Protein AF-A0A7Y3MG23-F1 (afdb_monomer)

Solvent-accessible surface area (backbone atoms only — not comparable to full-atom values): 8375 Å² total; per-residue (Å²): 125,82,50,49,103,43,76,48,78,38,74,50,60,81,47,75,41,82,27,84,43,45,42,47,74,31,71,6,27,36,40,29,58,24,31,38,39,38,27,29,7,3,76,42,46,73,18,7,29,34,36,56,51,49,46,39,29,34,59,34,37,37,38,42,26,26,9,21,66,45,80,36,62,53,61,83,74,39,62,82,41,17,31,39,70,48,75,48,100,52,82,42,63,41,66,36,25,40,36,37,22,42,84,87,68,51,68,79,48,36,37,40,37,73,40,36,23,18,29,43,33,37,32,34,78,85,46,52,61,75,42,59,32,39,36,26,37,65,31,50,75,59,79,82,56,66,87,36,37,41,62,69,91,30,60,45,89,40,49,77,75,49,73,48,61,24,79

Structure (mmCIF, N/CA/C/O backbone):
data_AF-A0A7Y3MG23-F1
#
_entry.id   AF-A0A7Y3MG23-F1
#
loop_
_atom_site.group_PDB
_atom_site.id
_atom_site.type_symbol
_atom_site.label_atom_id
_atom_site.label_alt_id
_atom_site.label_comp_id
_atom_site.label_asym_id
_atom_site.label_entity_id
_atom_site.label_seq_id
_atom_site.pdbx_PDB_ins_code
_atom_site.Cartn_x
_atom_site.Cartn_y
_atom_site.Cartn_z
_atom_site.occupancy
_atom_site.B_iso_or_equiv
_atom_site.auth_seq_id
_atom_site.auth_comp_id
_atom_site.auth_asym_id
_atom_site.auth_atom_id
_atom_site.pdbx_PDB_model_num
ATOM 1 N N . GLU A 1 1 ? 16.614 8.932 -14.179 1.00 58.31 1 GLU A N 1
ATOM 2 C CA . GLU A 1 1 ? 17.667 8.071 -14.763 1.00 58.31 1 GLU A CA 1
ATOM 3 C C . GLU A 1 1 ? 17.163 7.495 -16.089 1.00 58.31 1 GLU A C 1
ATOM 5 O O . GLU A 1 1 ? 15.971 7.622 -16.337 1.00 58.31 1 GLU A O 1
ATOM 10 N N . ILE A 1 2 ? 17.998 6.927 -16.969 1.00 70.88 2 ILE A N 1
ATOM 11 C CA . ILE A 1 2 ? 17.465 6.038 -18.023 1.00 70.88 2 ILE A CA 1
ATOM 12 C C . ILE A 1 2 ? 17.400 4.647 -17.386 1.00 70.88 2 ILE A C 1
ATOM 14 O O . ILE A 1 2 ? 18.452 4.197 -16.928 1.00 70.88 2 ILE A O 1
ATOM 18 N N . PRO A 1 3 ? 16.235 3.976 -17.340 1.00 78.06 3 PRO A N 1
ATOM 19 C CA . PRO A 1 3 ? 16.134 2.663 -16.714 1.00 78.06 3 PRO A CA 1
ATOM 20 C C . PRO A 1 3 ? 17.091 1.675 -17.381 1.00 78.06 3 PRO A C 1
ATOM 22 O O . PRO A 1 3 ? 17.171 1.617 -18.612 1.00 78.06 3 PRO A O 1
ATOM 25 N N . GLY A 1 4 ? 17.795 0.877 -16.579 1.00 79.81 4 GLY A N 1
ATOM 26 C CA . GLY A 1 4 ? 18.472 -0.306 -17.105 1.00 79.81 4 GLY A CA 1
ATOM 27 C C . GLY A 1 4 ? 17.455 -1.368 -17.539 1.00 79.81 4 GLY A C 1
ATOM 28 O O . GLY A 1 4 ? 16.310 -1.364 -17.088 1.00 79.81 4 GLY A O 1
ATOM 29 N N . GLU A 1 5 ? 17.861 -2.325 -18.377 1.00 89.25 5 GLU A N 1
ATOM 30 C CA . GLU A 1 5 ? 17.041 -3.508 -18.704 1.00 89.25 5 GLU A CA 1
ATOM 31 C C . GLU A 1 5 ? 17.074 -4.542 -17.557 1.00 89.25 5 GLU A C 1
ATOM 33 O O . GLU A 1 5 ? 17.445 -5.701 -17.737 1.00 89.25 5 GLU A O 1
ATOM 38 N N . TYR A 1 6 ? 16.718 -4.103 -16.349 1.00 94.44 6 TYR A N 1
ATOM 39 C CA . TYR A 1 6 ? 16.625 -4.926 -15.144 1.00 94.44 6 TYR A CA 1
ATOM 40 C C . TYR A 1 6 ? 15.164 -5.104 -14.754 1.00 94.44 6 TYR A C 1
ATOM 42 O O . TYR A 1 6 ? 14.364 -4.187 -14.922 1.00 94.44 6 TYR A O 1
ATOM 50 N N . TYR A 1 7 ? 14.821 -6.278 -14.232 1.00 96.12 7 TYR A N 1
ATOM 51 C CA . TYR A 1 7 ? 13.454 -6.594 -13.844 1.00 96.12 7 TYR A CA 1
ATOM 52 C C . TYR A 1 7 ? 13.424 -7.330 -12.512 1.00 96.12 7 TYR A C 1
ATOM 54 O O . TYR A 1 7 ? 14.149 -8.311 -12.325 1.00 96.12 7 TYR A O 1
ATOM 62 N N . LEU A 1 8 ? 12.519 -6.900 -11.639 1.00 97.88 8 LEU A N 1
ATOM 63 C CA . LEU A 1 8 ? 12.021 -7.692 -10.524 1.00 97.88 8 LEU A CA 1
ATOM 64 C C . LEU A 1 8 ? 10.630 -8.226 -10.884 1.00 97.88 8 LEU A C 1
ATOM 66 O O . LEU A 1 8 ? 9.735 -7.452 -11.211 1.00 97.88 8 LEU A O 1
ATOM 70 N N . TYR A 1 9 ? 10.448 -9.543 -10.798 1.00 98.31 9 TYR A N 1
ATOM 71 C CA . TYR A 1 9 ? 9.152 -10.190 -11.008 1.00 98.31 9 TYR A CA 1
ATOM 72 C C . TYR A 1 9 ? 8.630 -10.779 -9.701 1.00 98.31 9 TYR A C 1
ATOM 74 O O . TYR A 1 9 ? 9.293 -11.624 -9.094 1.00 98.31 9 TYR A O 1
ATOM 82 N N . ILE A 1 10 ? 7.418 -10.388 -9.314 1.00 98.62 10 ILE A N 1
ATOM 83 C CA . ILE A 1 10 ? 6.683 -10.948 -8.179 1.00 98.62 10 ILE A CA 1
ATOM 84 C C . ILE A 1 10 ? 5.450 -11.662 -8.736 1.00 98.62 10 ILE A C 1
ATOM 86 O O . ILE A 1 10 ? 4.479 -11.039 -9.153 1.00 98.62 10 ILE A O 1
ATOM 90 N N . ASN A 1 11 ? 5.503 -12.994 -8.785 1.00 98.50 11 ASN A N 1
ATOM 91 C CA . ASN A 1 11 ? 4.454 -13.809 -9.415 1.00 98.50 11 ASN A CA 1
ATOM 92 C C . ASN A 1 11 ? 3.538 -14.526 -8.411 1.00 98.50 11 ASN A C 1
ATOM 94 O O . ASN A 1 11 ? 2.689 -15.321 -8.809 1.00 98.50 11 ASN A O 1
ATOM 98 N N . GLY A 1 12 ? 3.741 -14.316 -7.109 1.00 97.81 12 GLY A N 1
ATOM 99 C CA . GLY A 1 12 ? 3.017 -15.018 -6.054 1.00 97.81 12 GLY A CA 1
ATOM 100 C C . GLY A 1 12 ? 3.781 -15.084 -4.734 1.00 97.81 12 GLY A C 1
ATOM 101 O O . GLY A 1 12 ? 4.911 -14.610 -4.623 1.00 97.81 12 GLY A O 1
ATOM 102 N N . GLY A 1 13 ? 3.166 -15.745 -3.751 1.00 98.06 13 GLY A N 1
ATOM 103 C CA . GLY A 1 13 ? 3.700 -15.897 -2.397 1.00 98.06 13 GLY A CA 1
ATOM 104 C C . GLY A 1 13 ? 3.267 -14.780 -1.449 1.00 98.06 13 GLY A C 1
ATOM 105 O O . GLY A 1 13 ? 2.529 -13.876 -1.833 1.00 98.06 13 GLY A O 1
ATOM 106 N N . THR A 1 14 ? 3.730 -14.871 -0.205 1.00 97.81 14 THR A N 1
ATOM 107 C CA . THR A 1 14 ? 3.520 -13.858 0.834 1.00 97.81 14 THR A CA 1
ATOM 108 C C . THR A 1 14 ? 4.882 -13.292 1.214 1.00 97.81 14 THR A C 1
ATOM 110 O O . THR A 1 14 ? 5.744 -14.030 1.692 1.00 97.81 14 THR A O 1
ATOM 113 N N . ILE A 1 15 ? 5.093 -12.006 0.949 1.00 98.31 15 ILE A N 1
ATOM 114 C CA . ILE A 1 15 ? 6.365 -11.308 1.134 1.00 98.31 15 ILE A CA 1
ATOM 115 C C . ILE A 1 15 ? 6.126 -10.168 2.117 1.00 98.31 15 ILE A C 1
ATOM 117 O O . ILE A 1 15 ? 5.209 -9.375 1.936 1.00 98.31 15 ILE A O 1
ATOM 121 N N . SER A 1 16 ? 6.961 -10.083 3.146 1.00 98.19 16 SER A N 1
ATOM 122 C CA . SER A 1 16 ? 6.948 -8.976 4.098 1.00 98.19 16 SER A CA 1
ATOM 123 C C . SER A 1 16 ? 8.324 -8.337 4.139 1.00 98.19 16 SER A C 1
ATOM 125 O O . SER A 1 16 ? 9.336 -9.043 4.194 1.00 98.19 16 SER A O 1
ATOM 127 N N . ILE A 1 17 ? 8.347 -7.011 4.067 1.00 98.44 17 ILE A N 1
ATOM 128 C CA . ILE A 1 17 ? 9.552 -6.195 4.006 1.00 98.44 17 ILE A CA 1
ATOM 129 C C . ILE A 1 17 ? 9.485 -5.167 5.137 1.00 98.44 17 ILE A C 1
ATOM 131 O O . ILE A 1 17 ? 8.561 -4.367 5.189 1.00 98.44 17 ILE A O 1
ATOM 135 N N . ASP A 1 18 ? 10.483 -5.189 6.016 1.00 98.12 18 ASP A N 1
ATOM 136 C CA . ASP A 1 18 ? 10.755 -4.134 6.997 1.00 98.12 18 ASP A CA 1
ATOM 137 C C . ASP A 1 18 ? 12.076 -3.475 6.592 1.00 98.12 18 ASP A C 1
ATOM 139 O O . ASP A 1 18 ? 13.143 -4.099 6.666 1.00 98.12 18 ASP A O 1
ATOM 143 N N . ALA A 1 19 ? 11.988 -2.265 6.041 1.00 96.56 19 ALA A N 1
ATOM 144 C CA . ALA A 1 19 ? 13.088 -1.630 5.332 1.00 96.56 19 ALA A CA 1
ATOM 145 C C . ALA A 1 19 ? 13.672 -0.446 6.107 1.00 96.56 19 ALA A C 1
ATOM 147 O O . ALA A 1 19 ? 12.972 0.443 6.585 1.00 96.56 19 ALA A O 1
ATOM 148 N N . TYR A 1 20 ? 15.006 -0.393 6.159 1.00 94.50 20 TYR A N 1
ATOM 149 C CA . TYR A 1 20 ? 15.723 0.815 6.574 1.00 94.50 20 TYR A CA 1
ATOM 150 C C . TYR A 1 20 ? 15.929 1.805 5.412 1.00 94.50 20 TYR A C 1
ATOM 152 O O . TYR A 1 20 ? 16.051 3.005 5.656 1.00 94.50 20 TYR A O 1
ATOM 160 N N . GLY A 1 21 ? 15.982 1.306 4.173 1.00 94.00 21 GLY A N 1
ATOM 161 C CA . GLY A 1 21 ? 16.003 2.094 2.933 1.00 94.00 21 GLY A CA 1
ATOM 162 C C . GLY A 1 21 ? 14.709 1.888 2.148 1.00 94.00 21 GL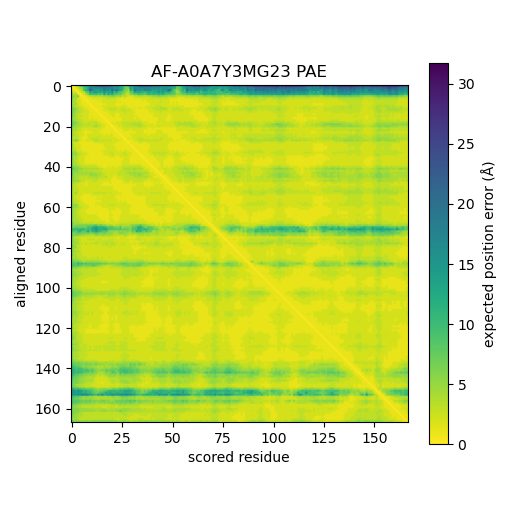Y A C 1
ATOM 163 O O . GLY A 1 21 ? 13.647 1.745 2.759 1.00 94.00 21 GLY A O 1
ATOM 164 N N . ASP A 1 22 ? 14.804 1.83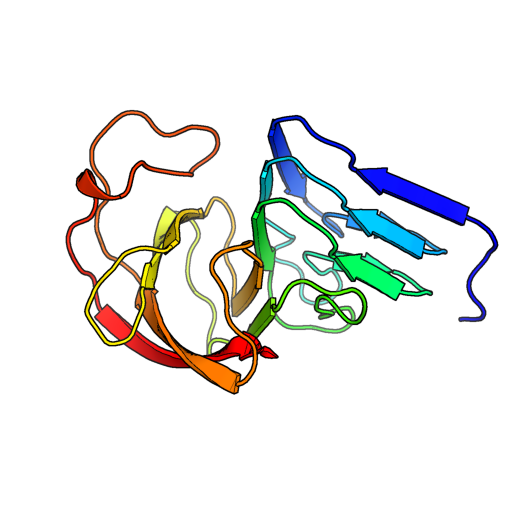1 0.822 1.00 96.19 22 ASP A N 1
ATOM 165 C CA . ASP A 1 22 ? 13.651 1.538 -0.026 1.00 96.19 22 ASP A CA 1
ATOM 166 C C . ASP A 1 22 ? 13.147 0.102 0.180 1.00 96.19 22 ASP A C 1
ATOM 168 O O . ASP A 1 22 ? 13.923 -0.831 0.421 1.00 96.19 22 ASP A O 1
ATOM 172 N N . GLY A 1 23 ? 11.827 -0.077 0.121 1.00 97.12 23 GLY A N 1
ATOM 173 C CA . GLY A 1 23 ? 11.193 -1.385 0.281 1.00 97.12 23 GLY A CA 1
ATOM 174 C C . GLY A 1 23 ? 11.453 -2.293 -0.918 1.00 97.12 23 GLY A C 1
ATOM 175 O O . GLY A 1 23 ? 12.195 -3.273 -0.837 1.00 97.12 23 GLY A O 1
ATOM 176 N N . ILE A 1 24 ? 10.826 -1.961 -2.045 1.00 97.38 24 ILE A N 1
ATOM 177 C CA . ILE A 1 24 ? 11.165 -2.527 -3.350 1.00 97.38 24 ILE A CA 1
ATOM 178 C C . ILE A 1 24 ? 12.024 -1.506 -4.089 1.00 97.38 24 ILE A C 1
ATOM 180 O O . ILE A 1 24 ? 11.516 -0.454 -4.451 1.00 97.38 24 ILE A O 1
ATOM 184 N N . ASP A 1 25 ? 13.285 -1.855 -4.339 1.00 95.06 25 ASP A N 1
ATOM 185 C CA . ASP A 1 25 ? 14.260 -1.036 -5.071 1.00 95.06 25 ASP A CA 1
ATOM 186 C C . ASP A 1 25 ? 14.653 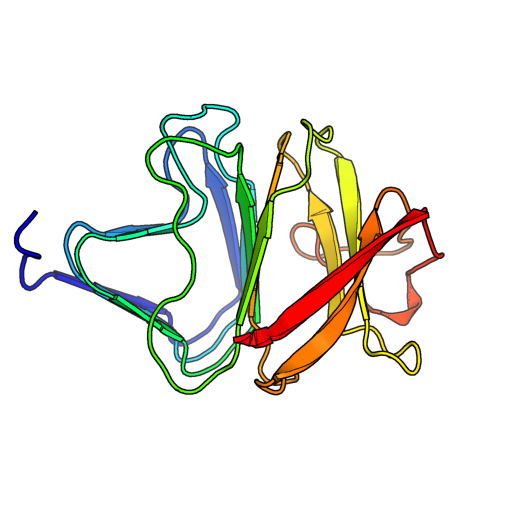-1.739 -6.378 1.00 95.06 25 ASP A C 1
ATOM 188 O O . ASP A 1 25 ? 15.209 -2.847 -6.375 1.00 95.06 25 ASP A O 1
ATOM 192 N N . SER A 1 26 ? 14.349 -1.106 -7.510 1.00 94.31 26 SER A N 1
ATOM 193 C CA . SER A 1 26 ? 14.784 -1.559 -8.826 1.00 94.31 26 SER A CA 1
ATOM 194 C C . SER A 1 26 ? 15.299 -0.405 -9.675 1.00 94.31 26 SER A C 1
ATOM 196 O O . SER A 1 26 ? 14.546 0.391 -10.224 1.00 94.31 26 SER A O 1
ATOM 198 N N . ASN A 1 27 ? 16.589 -0.431 -10.006 1.00 93.38 27 ASN A N 1
ATOM 199 C CA . ASN A 1 27 ? 17.154 0.448 -11.040 1.00 93.38 27 ASN A CA 1
ATOM 200 C C . ASN A 1 27 ? 16.620 0.176 -12.475 1.00 93.38 27 ASN A C 1
ATOM 202 O O . ASN A 1 27 ? 17.138 0.730 -13.451 1.00 93.38 27 ASN A O 1
ATOM 206 N N . GLY A 1 28 ? 15.613 -0.691 -12.625 1.00 95.69 28 GLY A N 1
ATOM 207 C CA . GLY A 1 28 ? 14.867 -0.946 -13.853 1.00 95.69 28 GLY A CA 1
ATOM 208 C C . GLY A 1 28 ? 13.363 -0.987 -13.578 1.00 95.69 28 GLY A C 1
ATOM 209 O O . GLY A 1 28 ? 12.789 -0.011 -13.111 1.00 95.69 28 GLY A O 1
ATOM 210 N N . TYR A 1 29 ? 12.723 -2.106 -13.899 1.00 97.25 29 TYR A N 1
ATOM 211 C CA . TYR A 1 29 ? 11.272 -2.283 -13.851 1.00 97.25 29 TYR A CA 1
ATOM 212 C C . TYR A 1 29 ? 10.868 -3.272 -12.755 1.00 97.25 29 TYR A C 1
ATOM 214 O O . TYR A 1 29 ? 11.655 -4.137 -12.347 1.00 97.25 29 TYR A O 1
ATOM 222 N N . VAL A 1 30 ? 9.620 -3.173 -12.313 1.00 98.38 30 VAL A N 1
ATOM 223 C CA . VAL A 1 30 ? 8.974 -4.131 -11.415 1.00 98.38 30 VAL A CA 1
ATOM 224 C C . VAL A 1 30 ? 7.681 -4.600 -12.068 1.00 98.38 30 VAL A C 1
ATOM 226 O O . VAL A 1 30 ? 6.934 -3.794 -12.613 1.00 98.38 30 VAL A O 1
ATOM 229 N N . VAL A 1 31 ? 7.418 -5.903 -12.029 1.00 98.56 31 VAL A N 1
ATOM 230 C CA . VAL A 1 31 ? 6.166 -6.488 -12.519 1.00 98.56 31 VAL A CA 1
ATOM 231 C C . VAL A 1 31 ? 5.612 -7.409 -11.444 1.00 98.56 31 VAL A C 1
ATOM 233 O O . VAL A 1 31 ? 6.271 -8.376 -11.047 1.00 98.56 31 VAL A O 1
ATOM 236 N N . MET A 1 32 ? 4.392 -7.133 -10.992 1.00 98.75 32 MET A N 1
ATOM 237 C CA . MET A 1 32 ? 3.691 -7.951 -10.009 1.00 98.75 32 MET A CA 1
ATOM 238 C C . MET A 1 32 ? 2.416 -8.540 -10.616 1.00 98.75 32 MET A C 1
ATOM 240 O O . MET A 1 32 ? 1.510 -7.817 -11.025 1.00 98.75 32 MET A O 1
ATOM 244 N N . THR A 1 33 ? 2.354 -9.871 -10.698 1.00 98.69 33 THR A N 1
ATOM 245 C CA . THR A 1 33 ? 1.220 -10.611 -11.285 1.00 98.69 33 THR A CA 1
ATOM 246 C C . THR A 1 33 ? 0.394 -11.379 -10.256 1.00 98.69 33 THR A C 1
ATOM 248 O O . THR A 1 33 ? -0.682 -11.877 -10.584 1.00 98.69 33 THR A O 1
ATOM 251 N N . GLY A 1 34 ? 0.868 -11.479 -9.014 1.00 98.50 34 GLY A N 1
ATOM 252 C CA . GLY A 1 34 ? 0.136 -12.119 -7.931 1.00 98.50 34 GLY A CA 1
ATOM 253 C C . GLY A 1 34 ? 0.891 -12.100 -6.607 1.00 98.50 34 GLY A C 1
ATOM 254 O O . GLY A 1 34 ? 2.038 -11.663 -6.527 1.00 98.50 34 GLY A O 1
ATOM 255 N N . GLY A 1 35 ? 0.252 -12.655 -5.577 1.00 98.31 35 GLY A N 1
ATOM 256 C CA . GLY A 1 35 ? 0.792 -12.732 -4.219 1.00 98.31 35 GLY A CA 1
ATOM 257 C C . GLY A 1 35 ? 0.327 -11.591 -3.324 1.00 98.31 35 GLY A C 1
ATOM 258 O O . GLY A 1 35 ? -0.516 -10.786 -3.712 1.00 98.31 35 GLY A O 1
ATOM 259 N N . THR A 1 36 ? 0.888 -11.556 -2.122 1.00 98.50 36 THR A N 1
ATOM 260 C CA . THR A 1 36 ? 0.620 -10.547 -1.098 1.00 98.50 36 THR A CA 1
ATOM 261 C C . THR A 1 36 ? 1.945 -9.959 -0.639 1.00 98.50 36 THR A C 1
ATOM 263 O O . THR A 1 36 ? 2.827 -10.706 -0.209 1.00 98.50 36 THR A O 1
ATOM 266 N N . VAL A 1 37 ? 2.089 -8.640 -0.732 1.00 98.69 37 VAL A N 1
ATOM 267 C CA . VAL A 1 37 ? 3.298 -7.911 -0.338 1.00 98.69 37 VAL A CA 1
ATOM 268 C C . VAL A 1 37 ? 2.943 -6.877 0.727 1.00 98.69 37 VAL A C 1
ATOM 270 O O . VAL A 1 37 ? 2.094 -6.018 0.496 1.00 98.69 37 VAL A O 1
ATOM 273 N N . THR A 1 38 ? 3.599 -6.943 1.884 1.00 98.69 38 THR A N 1
ATOM 274 C CA . THR A 1 38 ? 3.544 -5.890 2.909 1.00 98.69 38 THR A CA 1
ATOM 275 C C . THR A 1 38 ? 4.897 -5.205 3.025 1.00 98.69 38 THR A C 1
ATOM 277 O O . THR A 1 38 ? 5.933 -5.874 3.044 1.00 98.69 38 THR A O 1
ATOM 280 N N . ILE A 1 39 ? 4.898 -3.874 3.074 1.00 98.62 39 ILE A N 1
ATOM 281 C CA . ILE A 1 39 ? 6.119 -3.072 3.172 1.00 98.62 39 IL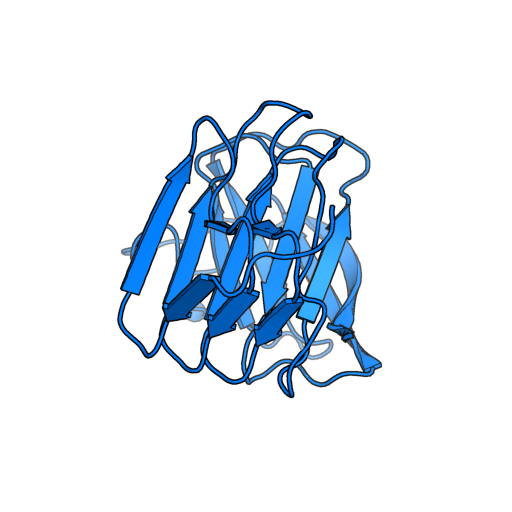E A CA 1
ATOM 282 C C . ILE A 1 39 ? 5.958 -2.048 4.292 1.00 98.62 39 ILE A C 1
ATOM 284 O O . ILE A 1 39 ? 5.209 -1.082 4.162 1.00 98.62 39 ILE A O 1
ATOM 288 N N . ASP A 1 40 ? 6.705 -2.243 5.370 1.00 98.50 40 ASP A N 1
ATOM 289 C CA . ASP A 1 40 ? 6.992 -1.215 6.360 1.00 98.50 40 ASP A CA 1
ATOM 290 C C . ASP A 1 40 ? 8.262 -0.480 5.906 1.00 98.50 40 ASP A C 1
ATOM 292 O O . ASP A 1 40 ? 9.386 -0.896 6.192 1.00 98.50 40 ASP A O 1
ATOM 296 N N . GLY A 1 41 ? 8.088 0.578 5.119 1.00 96.38 41 GLY A N 1
ATOM 297 C CA . GLY A 1 41 ? 9.183 1.342 4.527 1.00 96.38 41 GLY A CA 1
ATOM 298 C C . GLY A 1 41 ? 9.941 2.201 5.537 1.00 96.38 41 GLY A C 1
ATOM 299 O O . GLY A 1 41 ? 9.592 2.295 6.719 1.00 96.38 41 GLY A O 1
ATOM 300 N N . SER A 1 42 ? 11.005 2.845 5.053 1.00 94.56 42 SER A N 1
ATOM 301 C CA . SER A 1 42 ? 11.885 3.634 5.908 1.00 94.56 42 SER A CA 1
ATOM 302 C C . SER A 1 42 ? 11.174 4.802 6.591 1.00 94.56 42 SER A C 1
ATOM 304 O O . SER A 1 42 ? 10.301 5.474 6.039 1.00 94.56 42 SER A O 1
ATOM 306 N N . THR A 1 43 ? 11.666 5.125 7.787 1.00 95.81 43 THR A N 1
ATOM 307 C CA . THR A 1 43 ? 11.311 6.359 8.499 1.00 95.81 43 THR A CA 1
ATOM 308 C C . THR A 1 43 ? 12.146 7.574 8.053 1.00 95.81 43 THR A C 1
ATOM 310 O O . THR A 1 43 ? 12.004 8.668 8.611 1.00 95.81 43 THR A O 1
ATOM 313 N N . SER A 1 44 ? 13.028 7.393 7.067 1.00 94.94 44 SER A N 1
ATOM 314 C CA . SER A 1 44 ? 13.786 8.427 6.357 1.00 94.94 44 SER A CA 1
ATOM 315 C C . SER A 1 44 ? 12.945 9.033 5.233 1.00 94.94 44 SER A C 1
ATOM 317 O O . SER A 1 44 ? 12.278 8.317 4.506 1.00 94.94 44 SER A O 1
ATOM 319 N N . SER A 1 45 ? 13.030 10.349 5.021 1.00 93.81 45 SER A N 1
ATOM 320 C CA . SER A 1 45 ? 12.386 11.019 3.876 1.00 93.81 45 SER A CA 1
ATOM 321 C C . SER A 1 45 ? 13.217 10.936 2.583 1.00 93.81 45 SER A C 1
ATOM 323 O O . SER A 1 45 ? 13.051 11.760 1.678 1.00 93.81 45 SER A O 1
ATOM 325 N N . ARG A 1 46 ? 14.224 10.060 2.542 1.00 94.00 46 ARG A N 1
ATOM 326 C CA . ARG A 1 46 ? 15.109 9.853 1.384 1.00 94.00 46 ARG A CA 1
ATOM 327 C C . ARG A 1 46 ? 14.821 8.539 0.666 1.00 94.00 46 ARG A C 1
ATOM 329 O O . ARG A 1 46 ? 15.459 8.312 -0.351 1.00 94.00 46 ARG A O 1
ATOM 336 N N . ASP A 1 47 ? 13.917 7.745 1.225 1.00 95.31 47 ASP A N 1
ATOM 337 C CA . ASP A 1 47 ? 13.626 6.373 0.846 1.00 95.31 47 ASP A CA 1
ATOM 338 C C . ASP A 1 47 ? 12.088 6.195 0.834 1.00 95.31 47 ASP A C 1
ATOM 340 O O . ASP A 1 47 ? 11.373 6.908 1.550 1.00 95.31 47 ASP A O 1
ATOM 344 N N . GLY A 1 48 ? 11.575 5.273 0.024 1.00 95.31 48 GLY A N 1
ATOM 345 C CA . GLY A 1 48 ? 10.154 5.034 -0.214 1.00 95.31 48 GLY A CA 1
ATOM 346 C C . GLY A 1 48 ? 9.765 3.563 -0.069 1.00 95.31 48 GLY A C 1
ATOM 347 O O . GLY A 1 48 ? 10.604 2.667 0.009 1.00 95.31 48 GLY A O 1
ATOM 348 N N . ALA A 1 49 ? 8.462 3.272 -0.028 1.00 97.44 49 ALA A N 1
ATOM 349 C CA . ALA A 1 49 ? 8.009 1.880 -0.079 1.00 97.44 49 ALA A CA 1
ATOM 350 C C . ALA A 1 49 ? 8.371 1.228 -1.427 1.00 97.44 49 ALA A C 1
ATOM 352 O O . ALA A 1 49 ? 8.741 0.053 -1.469 1.00 97.44 49 ALA A O 1
ATOM 353 N N . LEU A 1 50 ? 8.290 2.011 -2.506 1.00 97.31 50 LEU A N 1
ATOM 354 C CA . LEU A 1 50 ? 8.630 1.637 -3.872 1.00 97.31 50 LEU A CA 1
ATOM 355 C C . LEU A 1 50 ? 9.623 2.666 -4.430 1.00 97.31 50 LEU A C 1
ATOM 357 O O . LEU A 1 50 ? 9.325 3.857 -4.407 1.00 97.31 50 LEU A O 1
ATOM 361 N N . ASP A 1 51 ? 10.753 2.196 -4.951 1.00 94.88 51 ASP A N 1
ATOM 362 C CA . ASP A 1 51 ? 11.700 2.971 -5.754 1.00 94.88 51 ASP A CA 1
ATOM 363 C C . ASP A 1 51 ? 12.020 2.175 -7.023 1.00 94.88 51 ASP A C 1
ATOM 365 O O . ASP A 1 51 ? 12.532 1.048 -6.984 1.00 94.88 51 ASP A O 1
ATOM 369 N N . HIS A 1 52 ? 11.656 2.730 -8.175 1.00 94.19 52 HIS A N 1
ATOM 370 C CA . HIS A 1 52 ? 12.015 2.141 -9.450 1.00 94.19 52 HIS A CA 1
ATOM 371 C C . HIS A 1 52 ? 12.315 3.192 -10.515 1.00 94.19 52 HIS A C 1
ATOM 373 O O . HIS A 1 52 ? 11.562 4.134 -10.740 1.00 94.19 52 HIS A O 1
ATOM 379 N N . ASN A 1 53 ? 13.366 2.974 -11.302 1.00 93.94 53 ASN A N 1
ATOM 380 C CA . ASN A 1 53 ? 13.686 3.899 -12.395 1.00 93.94 53 ASN A CA 1
ATOM 381 C C . ASN A 1 53 ? 12.702 3.806 -13.574 1.00 93.94 53 ASN A C 1
ATOM 383 O O . ASN A 1 53 ? 12.527 4.778 -14.312 1.00 93.94 53 ASN A O 1
ATOM 387 N N . GLY A 1 54 ? 12.143 2.615 -13.808 1.00 95.06 54 GLY A N 1
ATOM 388 C CA . GLY A 1 54 ? 11.185 2.305 -14.865 1.00 95.06 54 GLY A CA 1
ATOM 389 C C . GLY A 1 54 ? 9.738 2.388 -14.378 1.00 95.06 54 GLY A C 1
ATOM 390 O O . GLY A 1 54 ? 9.306 3.397 -13.830 1.00 95.06 54 GLY A O 1
ATOM 391 N N . THR A 1 55 ? 8.968 1.330 -14.624 1.00 96.56 55 THR A N 1
ATOM 392 C CA . THR A 1 55 ? 7.583 1.214 -14.146 1.00 96.56 55 THR A CA 1
ATOM 393 C C . THR A 1 55 ? 7.455 0.132 -13.089 1.00 96.56 55 THR A C 1
ATOM 395 O O . THR A 1 55 ? 8.111 -0.908 -13.195 1.00 96.56 55 THR A O 1
ATOM 398 N N . PHE A 1 56 ? 6.527 0.331 -12.158 1.00 98.12 56 PHE A N 1
ATOM 399 C CA . PHE A 1 56 ? 5.905 -0.746 -11.402 1.00 98.12 56 PHE A CA 1
ATOM 400 C C . PHE A 1 56 ? 4.593 -1.117 -12.084 1.00 98.12 56 PHE A C 1
ATOM 402 O O . PHE A 1 56 ? 3.601 -0.395 -11.992 1.00 98.12 56 PHE A O 1
ATOM 409 N N . GLU A 1 57 ? 4.601 -2.245 -12.788 1.00 98.44 57 GLU A N 1
ATOM 410 C CA . GLU A 1 57 ? 3.434 -2.794 -13.465 1.00 98.44 57 GLU A CA 1
ATOM 411 C C . GLU A 1 57 ? 2.663 -3.726 -12.523 1.00 98.44 57 GLU A C 1
ATOM 413 O O . GLU A 1 57 ? 3.089 -4.853 -12.250 1.00 98.44 57 GLU A O 1
ATOM 418 N N . MET A 1 58 ? 1.518 -3.253 -12.028 1.00 98.62 58 MET A N 1
ATOM 419 C CA . MET A 1 58 ? 0.620 -4.031 -11.178 1.00 98.62 58 MET A CA 1
ATOM 420 C C . MET A 1 58 ? -0.470 -4.705 -12.017 1.00 98.62 58 MET A C 1
ATOM 422 O O . MET A 1 58 ? -1.362 -4.061 -12.575 1.00 98.62 58 MET A O 1
ATOM 426 N N . ILE A 1 59 ? -0.395 -6.029 -12.120 1.00 98.50 59 ILE A N 1
ATOM 427 C CA . ILE A 1 59 ? -1.321 -6.853 -12.909 1.00 98.50 59 ILE A CA 1
ATOM 428 C C . ILE A 1 59 ? -2.233 -7.676 -11.993 1.00 98.50 59 ILE A C 1
ATOM 430 O O . ILE A 1 59 ? -3.385 -7.919 -12.346 1.00 98.50 59 ILE A O 1
ATOM 434 N N . GLY A 1 60 ? -1.729 -8.108 -10.833 1.00 98.38 60 GLY A N 1
ATOM 435 C CA . GLY A 1 60 ? -2.472 -8.955 -9.906 1.00 98.38 60 GLY A CA 1
ATOM 436 C C . GLY A 1 60 ? -1.832 -9.047 -8.524 1.00 98.38 60 GLY A C 1
ATOM 437 O O . GLY A 1 60 ? -0.623 -8.874 -8.376 1.00 98.38 60 GLY A O 1
ATOM 438 N N . GLY A 1 61 ? -2.638 -9.397 -7.521 1.00 98.50 61 GLY A N 1
ATOM 439 C CA . GLY A 1 61 ? -2.205 -9.582 -6.132 1.00 98.50 61 GLY A CA 1
ATOM 440 C C . GLY A 1 61 ? -2.513 -8.380 -5.245 1.00 98.50 61 GLY A C 1
ATOM 441 O O . GLY A 1 61 ? -3.120 -7.412 -5.687 1.00 98.50 61 GLY A O 1
ATOM 442 N N . ILE A 1 62 ? -2.101 -8.452 -3.984 1.00 98.44 62 ILE A N 1
ATOM 443 C CA . ILE A 1 62 ? -2.299 -7.392 -2.993 1.00 98.44 62 ILE A CA 1
ATOM 444 C C . ILE A 1 62 ? -0.939 -6.819 -2.617 1.00 98.44 62 ILE A C 1
ATOM 446 O O . ILE A 1 62 ? -0.010 -7.569 -2.316 1.00 98.44 62 ILE A O 1
ATOM 450 N N . ILE A 1 63 ? -0.829 -5.497 -2.588 1.00 98.75 63 ILE A N 1
ATOM 451 C CA . ILE A 1 63 ? 0.327 -4.807 -2.021 1.00 98.75 63 ILE A CA 1
ATOM 452 C C . ILE A 1 63 ? -0.146 -3.675 -1.123 1.00 98.75 63 ILE A C 1
ATOM 454 O O . ILE A 1 63 ? -0.976 -2.869 -1.535 1.00 98.75 63 ILE A O 1
ATOM 458 N N . ILE A 1 64 ? 0.396 -3.614 0.091 1.00 98.69 64 ILE A N 1
ATOM 459 C CA . ILE A 1 64 ? 0.294 -2.451 0.970 1.00 98.69 64 ILE A CA 1
ATOM 460 C C . ILE A 1 64 ? 1.695 -2.044 1.413 1.00 98.69 64 ILE A C 1
ATOM 462 O O . ILE A 1 64 ? 2.460 -2.853 1.936 1.00 98.69 64 ILE A O 1
ATOM 466 N N . GLY A 1 65 ? 2.043 -0.790 1.158 1.00 98.31 65 GLY A N 1
ATOM 467 C CA . GLY A 1 65 ? 3.320 -0.205 1.523 1.00 98.31 65 GLY A CA 1
ATOM 468 C C . GLY A 1 65 ? 3.126 1.119 2.235 1.00 98.31 65 GLY A C 1
ATOM 469 O O . GLY A 1 65 ? 2.244 1.901 1.882 1.00 98.31 65 GLY A O 1
ATOM 470 N N . THR A 1 66 ? 3.951 1.374 3.238 1.00 98.38 66 THR A N 1
ATOM 471 C CA . THR A 1 66 ? 3.970 2.641 3.963 1.00 98.38 66 THR A CA 1
ATOM 472 C C . THR A 1 66 ? 5.387 3.185 4.029 1.00 98.38 66 THR A C 1
ATOM 474 O O . THR A 1 66 ? 6.346 2.423 4.043 1.00 98.38 66 THR A O 1
ATOM 477 N N . HIS A 1 67 ? 5.541 4.505 4.045 1.00 97.69 67 HIS A N 1
ATOM 478 C CA . HIS A 1 67 ? 6.838 5.171 4.212 1.00 97.69 67 HIS A CA 1
ATOM 479 C C . HIS A 1 67 ? 6.640 6.622 4.647 1.00 97.69 67 HIS A C 1
ATOM 481 O O . HIS A 1 67 ? 5.510 7.112 4.742 1.00 97.69 67 HIS A O 1
ATOM 487 N N . ILE A 1 68 ? 7.736 7.323 4.933 1.00 97.44 68 ILE A N 1
ATOM 488 C CA . ILE A 1 68 ? 7.718 8.767 5.181 1.00 97.44 68 ILE A CA 1
ATOM 489 C C . ILE A 1 68 ? 7.807 9.525 3.862 1.00 97.44 68 ILE A C 1
ATOM 491 O O . ILE A 1 68 ? 8.718 9.309 3.071 1.00 97.44 68 ILE A O 1
ATOM 495 N N . ASP A 1 69 ? 6.886 10.465 3.664 1.00 96.19 69 ASP A N 1
ATOM 496 C CA . ASP A 1 69 ? 6.841 11.283 2.456 1.00 96.19 69 ASP A CA 1
ATOM 497 C C . ASP A 1 69 ? 8.155 12.045 2.256 1.00 96.19 69 ASP A C 1
ATOM 499 O O . ASP A 1 69 ? 8.750 12.577 3.204 1.00 96.19 69 ASP A O 1
ATOM 503 N N . GLY A 1 70 ? 8.633 12.078 1.017 1.00 91.06 70 GLY A N 1
ATOM 504 C CA . GLY A 1 70 ? 10.024 12.406 0.769 1.00 91.06 70 GLY A CA 1
ATOM 505 C C . GLY A 1 70 ? 10.454 12.341 -0.688 1.00 91.06 70 GLY A C 1
ATOM 506 O O . GLY A 1 70 ? 9.655 12.424 -1.614 1.00 91.06 70 GLY A O 1
ATOM 507 N N . MET A 1 71 ? 11.768 12.246 -0.877 1.00 82.31 71 MET A N 1
ATOM 508 C CA . MET A 1 71 ? 12.429 12.421 -2.170 1.00 82.31 71 MET A CA 1
ATOM 509 C C . MET A 1 71 ? 12.132 11.301 -3.180 1.00 82.31 71 MET A C 1
ATOM 511 O O . MET A 1 71 ? 12.058 11.601 -4.368 1.00 82.31 71 MET A O 1
ATOM 515 N N . THR A 1 72 ? 11.965 10.060 -2.722 1.00 78.88 72 THR A N 1
ATOM 516 C CA . THR A 1 72 ? 11.715 8.861 -3.550 1.00 78.88 72 THR A CA 1
ATOM 517 C C . THR A 1 72 ? 10.290 8.330 -3.362 1.00 78.88 72 THR A C 1
ATOM 519 O O . THR A 1 72 ? 10.008 7.149 -3.515 1.00 78.88 72 THR A O 1
ATOM 522 N N . SER A 1 73 ? 9.365 9.216 -2.982 1.00 83.31 73 SER A N 1
ATOM 523 C CA . SER A 1 73 ? 7.966 8.872 -2.734 1.00 83.31 73 SER A CA 1
ATOM 524 C C . SER A 1 73 ? 7.259 8.568 -4.062 1.00 83.31 73 SER A C 1
ATOM 526 O O . SER A 1 73 ? 6.742 9.473 -4.717 1.00 83.31 73 SER A O 1
ATOM 528 N N . GLU A 1 74 ? 7.268 7.299 -4.471 1.00 89.19 74 GLU A N 1
ATOM 529 C CA . GLU A 1 74 ? 6.617 6.822 -5.692 1.00 89.19 74 GLU A CA 1
ATOM 530 C C . GLU A 1 74 ? 5.494 5.819 -5.397 1.00 89.19 74 GLU A C 1
ATOM 532 O O . GLU A 1 74 ? 5.457 5.142 -4.366 1.00 89.19 74 GLU A O 1
ATOM 537 N N . GLY A 1 75 ? 4.527 5.769 -6.312 1.00 93.19 75 GLY A N 1
ATOM 538 C CA . GLY A 1 75 ? 3.413 4.828 -6.289 1.00 93.19 75 GLY A CA 1
ATOM 539 C C . GLY A 1 75 ? 3.446 3.893 -7.490 1.00 93.19 75 GLY A C 1
ATOM 540 O O . GLY A 1 75 ? 4.296 3.996 -8.370 1.00 93.19 75 GLY A O 1
ATOM 541 N N . ILE A 1 76 ? 2.458 3.006 -7.555 1.00 97.75 76 ILE A N 1
ATOM 542 C CA . ILE A 1 76 ? 2.243 2.144 -8.718 1.00 97.75 76 ILE A CA 1
ATOM 543 C C . ILE A 1 76 ? 1.839 3.018 -9.909 1.00 97.75 76 ILE A C 1
ATOM 545 O O . ILE A 1 76 ? 0.922 3.833 -9.809 1.00 97.75 76 ILE A O 1
ATOM 549 N N . ASN A 1 77 ? 2.536 2.865 -11.036 1.00 96.38 77 ASN A N 1
ATOM 550 C CA . ASN A 1 77 ? 2.417 3.780 -12.175 1.00 96.38 77 ASN A CA 1
ATOM 551 C C . ASN A 1 77 ? 2.126 3.092 -13.520 1.00 96.38 77 ASN A C 1
ATOM 553 O O . ASN A 1 77 ? 2.046 3.769 -14.547 1.00 96.38 77 ASN A O 1
ATOM 557 N N . ALA A 1 78 ? 1.963 1.769 -13.533 1.00 97.44 78 ALA A N 1
ATOM 558 C CA . ALA A 1 78 ? 1.587 1.003 -14.713 1.00 97.44 78 ALA A CA 1
ATOM 559 C C . ALA A 1 78 ? 0.798 -0.261 -14.338 1.00 97.44 78 ALA A C 1
ATOM 561 O O . ALA A 1 78 ? 0.773 -0.689 -13.185 1.00 97.44 78 ALA A O 1
ATOM 562 N N . GLY A 1 79 ? 0.212 -0.901 -15.347 1.00 97.81 79 GLY A N 1
ATOM 563 C CA . GLY A 1 79 ? -0.529 -2.152 -15.199 1.00 97.81 79 GLY A CA 1
ATOM 564 C C . GLY A 1 79 ? -2.041 -1.968 -15.288 1.00 97.81 79 GLY A C 1
ATOM 565 O O . GLY A 1 79 ? -2.540 -0.889 -15.602 1.00 97.81 79 GLY A O 1
ATOM 566 N N . SER A 1 80 ? -2.767 -3.067 -15.098 1.00 97.94 80 SER A N 1
ATOM 567 C CA . SER A 1 80 ? -4.225 -3.127 -15.252 1.00 97.94 80 SER A CA 1
ATOM 568 C C . SER A 1 80 ? -4.993 -3.052 -13.936 1.00 97.94 80 SER A C 1
ATOM 570 O O . SER A 1 80 ? -6.205 -2.851 -13.971 1.00 97.94 80 SER A O 1
ATOM 572 N N . GLN A 1 81 ? -4.330 -3.275 -12.800 1.00 98.69 81 GLN A N 1
ATOM 573 C CA . GLN A 1 81 ? -4.962 -3.245 -11.485 1.00 98.69 81 GLN A CA 1
ATOM 574 C C . GLN A 1 81 ? -4.869 -1.838 -10.891 1.00 98.69 81 GLN A C 1
ATOM 576 O O . GLN A 1 81 ? -3.795 -1.237 -10.892 1.00 98.69 81 GLN A O 1
ATOM 581 N N . ALA A 1 82 ? -5.991 -1.329 -10.380 1.00 98.62 82 ALA A N 1
ATOM 582 C CA . ALA A 1 82 ? -6.062 0.016 -9.824 1.00 98.62 82 ALA A CA 1
ATOM 583 C C . ALA A 1 82 ? -5.221 0.150 -8.547 1.00 98.62 82 ALA A C 1
ATOM 585 O O . ALA A 1 82 ? -4.959 -0.832 -7.844 1.00 98.62 82 ALA A O 1
ATOM 586 N N . SER A 1 83 ? -4.803 1.371 -8.228 1.00 98.69 83 SER A N 1
ATOM 587 C CA . SER A 1 83 ? -3.973 1.629 -7.050 1.00 98.69 83 SER A CA 1
ATOM 588 C C . SER A 1 83 ? -4.320 2.934 -6.345 1.00 98.69 83 SER A C 1
ATOM 590 O O . SER A 1 83 ? -4.933 3.841 -6.898 1.00 98.69 83 SER A O 1
ATOM 592 N N . ILE A 1 84 ? -3.921 3.017 -5.085 1.00 98.62 84 ILE A N 1
ATOM 593 C CA . ILE A 1 84 ? -4.034 4.179 -4.223 1.00 98.62 84 ILE A CA 1
ATOM 594 C C . ILE A 1 84 ? -2.620 4.602 -3.843 1.00 98.62 84 ILE A C 1
ATOM 596 O O . ILE A 1 84 ? -1.816 3.793 -3.387 1.00 98.62 84 ILE A O 1
ATOM 600 N N . PHE A 1 85 ? -2.351 5.894 -3.981 1.00 97.88 85 PHE A N 1
ATOM 601 C CA . PHE A 1 85 ? -1.217 6.569 -3.368 1.00 97.88 85 PHE A CA 1
ATOM 602 C C . PHE A 1 85 ? -1.773 7.761 -2.598 1.00 97.88 85 PHE A C 1
ATOM 604 O O . PHE A 1 85 ? -2.452 8.613 -3.177 1.00 97.88 85 PHE A O 1
ATOM 611 N N . THR A 1 86 ? -1.521 7.827 -1.295 1.00 96.88 86 THR A N 1
ATOM 612 C CA . THR A 1 86 ? -2.040 8.911 -0.459 1.00 96.88 86 THR A CA 1
ATOM 613 C C . THR A 1 86 ? -1.018 9.377 0.560 1.00 96.88 86 THR A C 1
ATOM 615 O O . THR A 1 86 ? -0.401 8.569 1.252 1.00 96.88 86 THR A O 1
ATOM 618 N N . THR A 1 87 ? -0.880 10.695 0.679 1.00 96.00 87 THR A N 1
ATOM 619 C CA . THR A 1 87 ? -0.049 11.342 1.693 1.00 96.00 87 THR A CA 1
ATOM 620 C C . THR A 1 87 ? -0.920 11.795 2.857 1.00 96.00 87 THR A C 1
ATOM 622 O O . THR A 1 87 ? -1.892 12.536 2.702 1.00 96.00 87 THR A O 1
ATOM 625 N N . ILE A 1 88 ? -0.532 11.384 4.051 1.00 93.12 88 ILE A N 1
ATOM 626 C CA . ILE A 1 88 ? -1.092 11.810 5.322 1.00 93.12 88 ILE A CA 1
ATOM 627 C C . ILE A 1 88 ? -0.384 13.112 5.689 1.00 93.12 88 ILE A C 1
ATOM 629 O O . ILE A 1 88 ? 0.843 13.179 5.694 1.00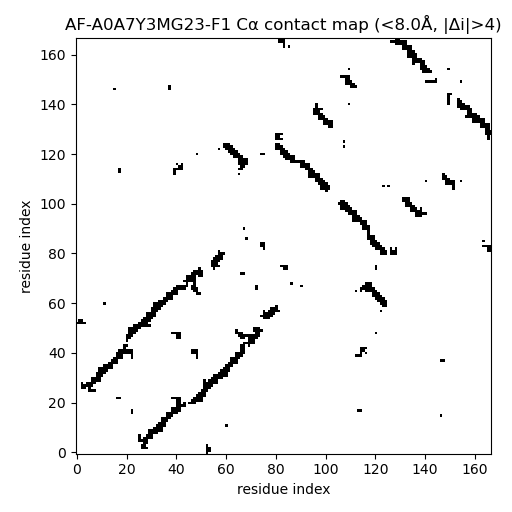 93.12 88 ILE A O 1
ATOM 633 N N . GLY A 1 89 ? -1.138 14.171 5.991 1.00 87.94 89 GLY A N 1
ATOM 634 C CA . GLY A 1 89 ? -0.609 15.519 6.267 1.00 87.94 89 GLY A CA 1
ATOM 635 C C . GLY A 1 89 ? 0.277 15.653 7.520 1.00 87.94 89 GLY A C 1
ATOM 636 O O . GLY A 1 89 ? 0.476 16.762 8.014 1.00 87.94 89 GLY A O 1
ATOM 637 N N . GLY A 1 90 ? 0.780 14.542 8.056 1.00 93.19 90 GLY A N 1
ATOM 638 C CA . GLY A 1 90 ? 1.682 14.438 9.190 1.00 93.19 90 GLY A CA 1
ATOM 639 C C . GLY A 1 90 ? 2.206 13.008 9.347 1.00 93.19 90 GLY A C 1
ATOM 640 O O . GLY A 1 90 ? 1.714 12.077 8.713 1.00 93.19 90 GLY A O 1
ATOM 641 N N . ARG A 1 91 ? 3.212 12.845 10.212 1.00 96.62 91 ARG A N 1
ATOM 642 C CA . ARG A 1 91 ? 3.731 11.527 10.595 1.00 96.62 91 ARG A CA 1
ATOM 643 C C . ARG A 1 91 ? 2.733 10.819 11.514 1.00 96.62 91 ARG A C 1
ATOM 645 O O . ARG A 1 91 ? 2.314 11.388 12.521 1.00 96.62 91 ARG A O 1
ATOM 652 N N . VAL A 1 92 ? 2.435 9.573 11.180 1.00 98.25 92 VAL A N 1
ATOM 653 C CA . VAL A 1 92 ? 1.697 8.593 11.975 1.00 98.25 92 VAL A CA 1
ATOM 654 C C . VAL A 1 92 ? 2.704 7.610 12.56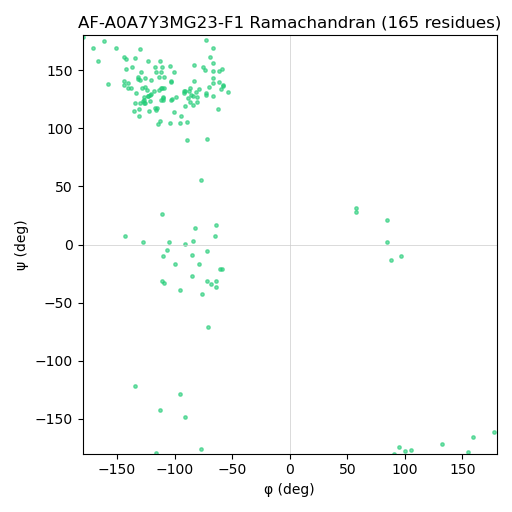8 1.00 98.25 92 VAL A C 1
ATOM 656 O O . VAL A 1 92 ? 3.705 7.283 11.926 1.00 98.25 92 VAL A O 1
ATOM 659 N N . ALA A 1 93 ? 2.489 7.202 13.816 1.00 98.06 93 ALA A N 1
ATOM 660 C CA . ALA A 1 93 ? 3.393 6.291 14.506 1.00 98.06 93 ALA A CA 1
ATOM 661 C C . ALA A 1 93 ? 3.260 4.856 13.969 1.00 98.06 93 ALA A C 1
ATOM 663 O O . ALA A 1 93 ? 2.183 4.442 13.541 1.00 98.06 93 ALA A O 1
ATOM 664 N N . GLY A 1 94 ? 4.349 4.091 14.025 1.00 97.69 94 GLY A N 1
ATOM 665 C CA . GLY A 1 94 ? 4.289 2.639 13.878 1.00 97.69 94 GLY A CA 1
ATOM 666 C C . GLY A 1 94 ? 3.388 2.004 14.946 1.00 97.69 94 GLY A C 1
ATOM 667 O O . GLY A 1 94 ? 3.244 2.535 16.051 1.00 97.69 94 GLY A O 1
ATOM 668 N N . GLY A 1 95 ? 2.779 0.866 14.618 1.00 97.31 95 GLY A N 1
ATOM 669 C CA . GLY A 1 95 ? 1.754 0.202 15.430 1.00 97.31 95 GLY A CA 1
ATOM 670 C C . GLY A 1 95 ? 0.336 0.736 15.201 1.00 97.31 95 GLY A C 1
ATOM 671 O O . GLY A 1 95 ? -0.602 0.285 15.854 1.00 97.31 95 GLY A O 1
ATOM 672 N N . THR A 1 96 ? 0.150 1.695 14.291 1.00 98.00 96 THR A N 1
ATOM 673 C CA . THR A 1 96 ? -1.183 2.153 13.885 1.00 98.00 96 THR A CA 1
ATOM 674 C C . THR A 1 96 ? -1.796 1.165 12.891 1.00 98.00 96 THR A C 1
ATOM 676 O O . THR A 1 96 ? -1.164 0.765 11.912 1.00 98.00 96 THR A O 1
ATOM 679 N N . VAL A 1 97 ? -3.066 0.815 13.113 1.00 98.06 97 VAL A N 1
ATOM 680 C CA . VAL A 1 97 ? -3.872 0.043 12.160 1.00 98.06 97 VAL A CA 1
ATOM 681 C C . VAL A 1 97 ? -4.417 0.966 11.073 1.00 98.06 97 VAL A C 1
ATOM 683 O O . VAL A 1 97 ? -5.132 1.927 11.364 1.00 98.06 97 VAL A O 1
ATOM 686 N N . ILE A 1 98 ? -4.102 0.639 9.825 1.00 98.44 98 ILE A N 1
ATOM 687 C CA . ILE A 1 98 ? -4.722 1.162 8.611 1.00 98.44 98 ILE A CA 1
ATOM 688 C C . ILE A 1 98 ? -5.874 0.233 8.236 1.00 98.44 98 ILE A C 1
ATOM 690 O O . ILE A 1 98 ? -5.692 -0.982 8.161 1.00 98.44 98 ILE A O 1
ATOM 694 N N . HIS A 1 99 ? -7.037 0.805 7.946 1.00 98.31 99 HIS A N 1
ATOM 695 C CA . HIS A 1 99 ? -8.141 0.086 7.322 1.00 98.31 99 HIS A CA 1
ATOM 696 C C . HIS A 1 99 ? -8.641 0.850 6.101 1.00 98.31 99 HIS A C 1
ATOM 698 O O . HIS A 1 99 ? -8.802 2.073 6.159 1.00 98.31 99 HIS A O 1
ATOM 704 N N . ILE A 1 100 ? -8.864 0.139 4.998 1.00 98.38 100 ILE A N 1
ATOM 705 C CA . ILE A 1 100 ? -9.418 0.706 3.766 1.00 98.38 100 ILE A CA 1
ATOM 706 C C . ILE A 1 100 ? -10.672 -0.080 3.411 1.00 98.38 100 ILE A C 1
ATOM 708 O O . ILE A 1 100 ? -10.615 -1.303 3.320 1.00 98.38 100 ILE A O 1
ATOM 712 N N . GLU A 1 101 ? -11.776 0.626 3.185 1.00 98.00 101 GLU A N 1
ATOM 713 C CA . GLU A 1 101 ? -13.080 0.041 2.852 1.00 98.00 101 GLU A CA 1
ATOM 714 C C . GLU A 1 101 ? -13.750 0.766 1.679 1.00 98.00 101 GLU A C 1
ATOM 716 O O . GLU A 1 101 ? -13.430 1.919 1.353 1.00 98.00 101 GLU A O 1
ATOM 721 N N . THR A 1 102 ? -14.707 0.090 1.044 1.00 97.75 102 THR A N 1
ATOM 722 C CA . THR A 1 102 ? -15.613 0.697 0.063 1.00 97.75 102 THR A CA 1
ATOM 723 C C . THR A 1 102 ? -16.546 1.718 0.722 1.00 97.75 102 THR A C 1
ATOM 725 O O . THR A 1 102 ? -16.689 1.780 1.943 1.00 97.75 102 THR A O 1
ATOM 728 N N . ALA A 1 103 ? -17.256 2.504 -0.092 1.00 93.62 103 ALA A N 1
ATOM 729 C CA . ALA A 1 103 ? -18.277 3.431 0.401 1.00 93.62 103 ALA A CA 1
ATOM 730 C C . ALA A 1 103 ? -19.442 2.743 1.149 1.00 93.62 103 ALA A C 1
ATOM 732 O O . ALA A 1 103 ? -20.124 3.400 1.938 1.00 93.62 103 ALA A O 1
ATOM 733 N N . ASP A 1 104 ? -19.658 1.445 0.914 1.00 94.44 104 ASP A N 1
ATOM 734 C CA . ASP A 1 104 ? -20.697 0.639 1.563 1.00 94.44 104 ASP A CA 1
ATOM 735 C C . ASP A 1 104 ? -20.203 -0.053 2.854 1.00 94.44 104 ASP A C 1
ATOM 737 O O . ASP A 1 104 ? -20.985 -0.737 3.518 1.00 94.44 104 ASP A O 1
ATOM 741 N N . GLY A 1 105 ? -18.934 0.150 3.238 1.00 94.44 105 GLY A N 1
ATOM 742 C CA . GLY A 1 105 ? -18.330 -0.405 4.457 1.00 94.44 105 GLY A CA 1
ATOM 743 C C . GLY A 1 105 ? -17.791 -1.831 4.309 1.00 94.44 105 GLY A C 1
ATOM 744 O O . GLY A 1 105 ? -17.678 -2.550 5.298 1.00 94.44 105 GLY A O 1
ATOM 745 N N . GLU A 1 106 ? -17.507 -2.274 3.083 1.00 95.56 106 GLU A N 1
ATOM 746 C CA . GLU A 1 106 ? -16.814 -3.543 2.837 1.00 95.56 106 GLU A CA 1
ATOM 747 C C . GLU A 1 106 ? -15.300 -3.325 2.938 1.00 95.56 106 GLU A C 1
ATOM 749 O O . GLU A 1 106 ? -14.750 -2.516 2.188 1.00 95.56 106 GLU A O 1
ATOM 754 N N . GLY A 1 107 ? -14.641 -4.021 3.868 1.00 96.56 107 GLY A N 1
ATOM 755 C CA . GLY A 1 107 ? -13.192 -3.959 4.061 1.00 96.56 107 GLY A CA 1
ATOM 756 C C . GLY A 1 107 ? -12.422 -4.538 2.873 1.00 96.56 107 GLY A C 1
ATOM 757 O O . GLY A 1 107 ? -12.827 -5.539 2.293 1.00 96.56 107 GLY A O 1
ATOM 758 N N . LEU A 1 108 ? -11.326 -3.881 2.491 1.00 97.19 108 LEU A N 1
ATOM 759 C CA . LEU A 1 108 ? -10.384 -4.356 1.467 1.00 97.19 108 LEU A CA 1
ATOM 760 C C . LEU A 1 108 ? -9.034 -4.748 2.069 1.00 97.19 108 LEU A C 1
ATOM 762 O O . LEU A 1 108 ? -8.316 -5.578 1.511 1.00 97.19 108 LEU A O 1
ATOM 766 N N . VAL A 1 109 ? -8.630 -4.074 3.147 1.00 98.00 109 VAL A N 1
ATOM 767 C CA . VAL A 1 109 ? -7.403 -4.384 3.878 1.00 98.00 109 VAL A CA 1
ATOM 768 C C . VAL A 1 109 ? -7.481 -3.841 5.298 1.00 98.00 109 VAL A C 1
ATOM 770 O O . VAL A 1 109 ? -7.881 -2.697 5.516 1.00 98.00 109 VAL A O 1
ATOM 773 N N . THR A 1 110 ? -7.010 -4.646 6.249 1.00 98.12 110 THR A N 1
ATOM 774 C CA . THR A 1 110 ? -6.692 -4.227 7.615 1.00 98.12 110 THR A CA 1
ATOM 775 C C . THR A 1 110 ? -5.226 -4.545 7.888 1.00 98.12 110 THR A C 1
ATOM 777 O O . THR A 1 110 ? -4.831 -5.711 7.880 1.00 98.12 110 THR A O 1
ATOM 780 N N . TYR A 1 111 ? -4.405 -3.515 8.095 1.00 98.38 111 TYR A N 1
ATOM 781 C CA . TYR A 1 111 ? -2.953 -3.640 8.210 1.00 98.38 111 TYR A CA 1
ATOM 782 C C . TYR A 1 111 ? -2.397 -2.842 9.389 1.00 98.38 111 TYR A C 1
ATOM 784 O O . TYR A 1 111 ? -2.556 -1.626 9.446 1.00 98.38 111 TYR A O 1
ATOM 792 N N . GLU A 1 112 ? -1.709 -3.506 10.312 1.00 98.00 112 GLU A N 1
ATOM 793 C CA . GLU A 1 112 ? -0.949 -2.855 11.382 1.00 98.00 112 GLU A CA 1
ATOM 794 C C . GLU A 1 112 ? 0.493 -2.606 10.935 1.00 98.00 112 GLU A C 1
ATOM 796 O O . GLU A 1 112 ? 1.234 -3.545 10.630 1.00 98.00 112 GLU A O 1
ATOM 801 N N . THR A 1 113 ? 0.890 -1.333 10.899 1.00 97.94 113 THR A N 1
ATOM 802 C CA . THR A 1 113 ? 2.238 -0.934 10.480 1.00 97.94 113 THR A CA 1
ATOM 803 C C . THR A 1 113 ? 3.275 -1.224 11.562 1.00 97.94 113 THR A C 1
ATOM 805 O O . THR A 1 113 ? 2.978 -1.194 12.756 1.00 97.94 113 THR A O 1
ATOM 808 N N . ARG A 1 114 ? 4.535 -1.442 11.174 1.00 97.75 114 ARG A N 1
ATOM 809 C CA . ARG A 1 114 ? 5.671 -1.501 12.120 1.00 97.75 114 ARG A CA 1
ATOM 810 C C . ARG A 1 114 ? 6.391 -0.170 12.259 1.00 97.75 114 ARG A C 1
ATOM 812 O O . ARG A 1 114 ? 6.792 0.197 13.362 1.00 97.75 114 ARG A O 1
ATOM 819 N N . ASN A 1 115 ? 6.546 0.538 11.146 1.00 98.25 115 ASN A N 1
ATOM 820 C CA . ASN A 1 115 ? 7.334 1.761 11.062 1.00 98.25 115 ASN A CA 1
ATOM 821 C C . ASN A 1 115 ? 6.434 3.000 11.018 1.00 98.25 115 ASN A C 1
ATOM 823 O O . ASN A 1 115 ? 5.288 2.946 10.570 1.00 98.25 115 ASN A O 1
ATOM 827 N N . ASP A 1 116 ? 6.971 4.130 11.485 1.00 98.44 116 ASP A N 1
ATOM 828 C CA . ASP A 1 116 ? 6.316 5.429 11.326 1.00 98.44 116 ASP A CA 1
ATOM 829 C C . ASP A 1 116 ? 6.156 5.755 9.838 1.00 98.44 116 ASP A C 1
ATOM 831 O O . ASP A 1 116 ? 7.087 5.575 9.051 1.00 98.44 116 ASP A O 1
ATOM 835 N N . PHE A 1 117 ? 5.016 6.325 9.463 1.00 98.38 117 PHE A N 1
ATOM 836 C CA . PHE A 1 117 ? 4.684 6.581 8.067 1.00 98.38 117 PHE A CA 1
ATOM 837 C C . PHE A 1 117 ? 3.921 7.889 7.892 1.00 98.38 117 PHE A C 1
ATOM 839 O O . PHE A 1 117 ? 3.370 8.461 8.829 1.00 98.38 117 PHE A O 1
ATOM 846 N N . SER A 1 118 ? 3.903 8.394 6.669 1.00 97.94 118 SER A N 1
ATOM 847 C CA . SER A 1 118 ? 3.019 9.477 6.244 1.00 97.94 118 SER A CA 1
ATOM 848 C C . SER A 1 118 ? 2.534 9.288 4.810 1.00 97.94 118 SER A C 1
ATOM 850 O O . SER A 1 118 ? 1.911 10.187 4.262 1.00 97.94 118 SER A O 1
ATOM 852 N N . VAL A 1 119 ? 2.820 8.146 4.189 1.00 98.19 119 VAL A N 1
ATOM 853 C CA . VAL A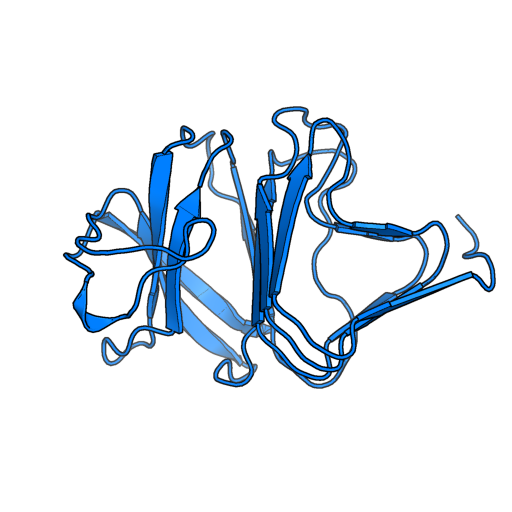 1 119 ? 2.316 7.750 2.875 1.00 98.19 119 VAL A CA 1
ATOM 854 C C . VAL A 1 119 ? 1.792 6.326 2.965 1.00 98.19 119 VAL A C 1
ATOM 856 O O . VAL A 1 119 ? 2.349 5.506 3.697 1.00 98.19 119 VAL A O 1
ATOM 859 N N . ILE A 1 120 ? 0.719 6.053 2.228 1.00 98.56 120 ILE A N 1
ATOM 860 C CA . ILE A 1 120 ? 0.197 4.709 1.992 1.00 98.56 120 ILE A CA 1
ATOM 861 C C . ILE A 1 120 ? 0.153 4.491 0.480 1.00 98.56 120 ILE A C 1
ATOM 863 O O . ILE A 1 120 ? -0.436 5.291 -0.252 1.00 98.56 120 ILE A O 1
ATOM 867 N N . VAL A 1 121 ? 0.749 3.390 0.036 1.00 98.56 121 VAL A N 1
ATOM 868 C CA . VAL A 1 121 ? 0.598 2.823 -1.302 1.00 98.56 121 VAL A CA 1
ATOM 869 C C . VAL A 1 121 ? -0.197 1.537 -1.163 1.00 98.56 121 VAL A C 1
ATOM 871 O O . VAL A 1 121 ? 0.172 0.668 -0.376 1.00 98.56 121 VAL A O 1
ATOM 874 N N . PHE A 1 122 ? -1.290 1.403 -1.901 1.00 98.81 122 PHE A N 1
ATOM 875 C CA . PHE A 1 122 ? -2.138 0.221 -1.830 1.00 98.81 122 PHE A CA 1
ATOM 876 C C . PHE A 1 122 ? -2.631 -0.190 -3.212 1.00 98.81 122 PHE A C 1
ATOM 878 O O . PHE A 1 122 ? -3.022 0.649 -4.018 1.00 98.81 122 PHE A O 1
ATOM 885 N N . SER A 1 123 ? -2.644 -1.487 -3.487 1.00 98.81 123 SER A N 1
ATOM 886 C CA . SER A 1 123 ? -3.369 -2.046 -4.620 1.00 98.81 123 SER A CA 1
ATOM 887 C C . SER A 1 123 ? -3.947 -3.405 -4.250 1.00 98.81 123 SER A C 1
ATOM 889 O O . SER A 1 123 ? -3.303 -4.203 -3.568 1.00 98.81 123 SER A O 1
ATOM 891 N N . SER A 1 124 ? -5.165 -3.657 -4.718 1.00 98.44 124 SER A N 1
ATOM 892 C CA . SER A 1 124 ? -5.888 -4.918 -4.577 1.00 98.44 124 SER A CA 1
ATOM 893 C C . SER A 1 124 ? -6.670 -5.182 -5.870 1.00 98.44 124 SER A C 1
ATOM 895 O O . SER A 1 124 ? -7.066 -4.211 -6.526 1.00 98.44 124 SER A O 1
ATOM 897 N N . PRO A 1 125 ? -6.926 -6.449 -6.252 1.00 98.19 125 PRO A N 1
ATOM 898 C CA . PRO A 1 125 ? -7.799 -6.770 -7.380 1.00 98.19 125 PRO A CA 1
ATOM 899 C C . PRO A 1 125 ? -9.224 -6.225 -7.212 1.00 98.19 125 PRO A C 1
ATOM 901 O O . PRO A 1 125 ? -9.925 -6.053 -8.207 1.00 98.19 125 PRO A O 1
ATOM 904 N N . ASP A 1 126 ? -9.628 -5.940 -5.972 1.00 98.00 126 ASP A N 1
ATOM 905 C CA . ASP A 1 126 ? -10.955 -5.424 -5.632 1.00 98.00 126 ASP A CA 1
ATOM 906 C C . ASP A 1 126 ? -11.051 -3.895 -5.763 1.00 98.00 126 ASP A C 1
ATOM 908 O O . ASP A 1 126 ? -12.145 -3.333 -5.718 1.00 98.00 126 ASP A O 1
ATOM 912 N N . LEU A 1 127 ? -9.923 -3.202 -5.981 1.00 98.50 127 LEU A N 1
ATOM 913 C CA . LEU A 1 127 ? -9.954 -1.789 -6.340 1.00 98.50 127 LEU A CA 1
ATOM 914 C C . LEU A 1 127 ? -10.439 -1.613 -7.781 1.00 98.50 127 LEU A C 1
ATOM 916 O O . LEU A 1 127 ? -9.878 -2.142 -8.741 1.00 98.50 127 LEU A O 1
ATOM 920 N N . VAL A 1 128 ? -11.435 -0.753 -7.932 1.00 98.25 128 VAL A N 1
ATOM 921 C CA . VAL A 1 128 ? -11.935 -0.250 -9.210 1.00 98.25 128 VAL A CA 1
ATOM 922 C C . VAL A 1 128 ? -11.432 1.176 -9.434 1.00 98.25 128 VAL A C 1
ATOM 924 O O . VAL A 1 128 ? -11.669 2.062 -8.611 1.00 98.25 128 VAL A O 1
ATOM 927 N N . ALA A 1 129 ? -10.752 1.405 -10.561 1.00 98.25 129 ALA A N 1
ATOM 928 C CA . ALA A 1 129 ? -10.252 2.724 -10.945 1.00 98.25 129 ALA A CA 1
ATOM 929 C C . ALA A 1 129 ? -11.398 3.742 -11.086 1.00 98.25 129 ALA A C 1
ATOM 931 O O . ALA A 1 129 ? -12.419 3.468 -11.720 1.00 98.25 129 ALA A O 1
ATOM 932 N N . GLY A 1 130 ? -11.210 4.932 -10.519 1.00 98.12 130 GLY A N 1
ATOM 933 C CA . GLY A 1 130 ? -12.199 6.010 -10.488 1.00 98.12 130 GLY A CA 1
ATOM 934 C C . GLY A 1 130 ? -13.172 5.964 -9.305 1.00 98.12 130 GLY A C 1
ATOM 935 O O . GLY A 1 130 ? -13.812 6.980 -9.035 1.00 98.12 130 GLY A O 1
ATOM 936 N N . GLU A 1 131 ? -13.247 4.852 -8.571 1.00 98.50 131 GLU A N 1
ATOM 937 C CA . GLU A 1 131 ? -14.061 4.742 -7.355 1.00 98.50 131 GLU A CA 1
ATOM 938 C C . GLU A 1 131 ? -13.325 5.290 -6.126 1.00 98.50 131 GLU A C 1
ATOM 940 O O . GLU A 1 131 ? -12.091 5.339 -6.084 1.00 98.50 131 GLU A O 1
ATOM 945 N N . SER A 1 132 ? -14.092 5.720 -5.120 1.00 98.25 132 SER A N 1
ATOM 946 C CA . SER A 1 132 ? -13.572 6.275 -3.865 1.00 98.25 132 SER A CA 1
ATOM 947 C C . SER A 1 132 ? -13.654 5.280 -2.710 1.00 98.25 132 SER A C 1
ATOM 949 O O . SER A 1 132 ? -14.668 4.611 -2.527 1.00 98.25 132 SER A O 1
ATOM 951 N N . TYR A 1 133 ? -12.610 5.269 -1.884 1.00 98.62 133 TYR A N 1
ATOM 952 C CA . TYR A 1 133 ? -12.449 4.386 -0.731 1.00 98.62 133 TYR A CA 1
ATOM 953 C C . TYR A 1 133 ? -12.184 5.208 0.520 1.00 98.62 133 TYR A C 1
ATOM 955 O O . TYR A 1 133 ? -11.492 6.229 0.460 1.00 98.62 133 TYR A O 1
ATOM 963 N N . SER A 1 134 ? -12.730 4.769 1.647 1.00 98.31 134 SER A N 1
ATOM 964 C CA . SER A 1 134 ? -12.510 5.396 2.948 1.00 98.31 134 SER A CA 1
ATOM 965 C C . SER A 1 134 ? -11.250 4.828 3.585 1.00 98.31 134 SER A C 1
ATOM 967 O O . SER A 1 134 ? -11.059 3.616 3.596 1.00 98.31 134 SER A O 1
ATOM 969 N N . ILE A 1 135 ? -10.401 5.697 4.135 1.00 98.31 135 ILE A N 1
ATOM 970 C CA . ILE A 1 135 ? -9.219 5.290 4.902 1.00 98.31 135 ILE A CA 1
ATOM 971 C C . ILE A 1 135 ? -9.444 5.637 6.364 1.00 98.31 135 ILE A C 1
ATOM 973 O O . ILE A 1 135 ? -9.694 6.796 6.702 1.00 98.31 135 ILE A O 1
ATOM 977 N N . TYR A 1 136 ? -9.282 4.647 7.230 1.00 98.06 136 TYR A N 1
ATOM 978 C CA . TYR A 1 136 ? -9.327 4.795 8.674 1.00 98.06 136 TYR A CA 1
ATOM 979 C C . TYR A 1 136 ? -7.958 4.506 9.269 1.00 98.06 136 TYR A C 1
ATOM 981 O O . TYR A 1 136 ? -7.236 3.622 8.808 1.00 98.06 136 TYR A O 1
ATOM 989 N N . LEU A 1 137 ? -7.630 5.249 10.319 1.00 97.69 137 LEU A N 1
ATOM 990 C CA . LEU A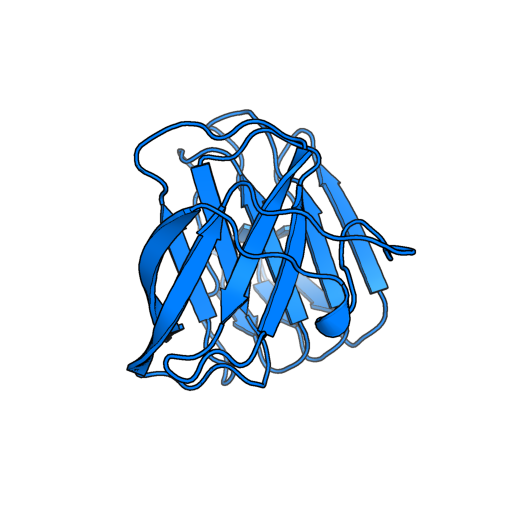 1 137 ? -6.431 5.056 11.125 1.00 97.69 137 LEU A CA 1
ATOM 991 C C . LEU A 1 137 ? -6.811 4.837 12.588 1.00 97.69 137 LEU A C 1
ATOM 993 O O . LEU A 1 137 ? -7.881 5.260 13.031 1.00 97.69 137 LEU A O 1
ATOM 997 N N . ASP A 1 138 ? -5.908 4.214 13.340 1.00 94.81 138 ASP A N 1
ATOM 998 C CA . ASP A 1 138 ? -6.015 4.015 14.791 1.00 94.81 138 ASP A CA 1
ATOM 999 C C . ASP A 1 138 ? -7.289 3.257 15.214 1.00 94.81 138 ASP A C 1
ATOM 1001 O O . ASP A 1 138 ? -7.854 3.495 16.283 1.00 94.81 138 ASP A O 1
ATOM 1005 N N . GLY A 1 139 ? -7.765 2.348 14.356 1.00 94.50 139 GLY A N 1
ATOM 1006 C CA . GLY A 1 139 ? -8.720 1.319 14.771 1.00 94.50 139 GLY A CA 1
ATOM 1007 C C . GLY A 1 139 ? -8.018 0.198 15.534 1.00 94.50 139 GLY A C 1
ATOM 1008 O O . GLY A 1 139 ? -6.810 0.247 15.769 1.00 94.50 139 GLY A O 1
ATOM 1009 N N . THR A 1 140 ? -8.763 -0.839 15.898 1.00 94.19 140 THR A N 1
ATOM 1010 C CA . THR A 1 140 ? -8.184 -2.048 16.503 1.00 94.19 140 THR A CA 1
ATOM 1011 C C . THR A 1 140 ? -8.499 -3.259 15.647 1.00 94.19 140 THR A C 1
ATOM 1013 O O . THR A 1 140 ? -9.605 -3.361 15.124 1.00 94.19 140 THR A O 1
ATOM 1016 N N . ALA A 1 141 ? -7.549 -4.182 15.527 1.00 93.31 141 ALA A N 1
ATOM 1017 C CA . ALA A 1 141 ? -7.762 -5.480 14.904 1.00 93.31 141 ALA A CA 1
ATOM 1018 C C . ALA A 1 141 ? -7.432 -6.579 15.922 1.00 93.31 141 ALA A C 1
ATOM 1020 O O . ALA A 1 141 ? -6.378 -6.536 16.558 1.00 93.31 141 ALA A O 1
ATOM 1021 N N . GLU A 1 142 ? -8.342 -7.531 16.123 1.00 90.81 142 GLU A N 1
ATOM 1022 C CA . GLU A 1 142 ? -8.151 -8.649 17.052 1.00 90.81 142 GLU A CA 1
ATOM 1023 C C . GLU A 1 142 ? -8.003 -9.977 16.302 1.00 90.81 142 GLU A C 1
ATOM 1025 O O . GLU A 1 142 ? -8.791 -10.292 15.421 1.00 90.81 142 GLU A O 1
ATOM 1030 N N . GLY A 1 143 ? -7.029 -10.804 16.681 1.00 89.38 143 GLY A N 1
ATOM 1031 C CA . GLY A 1 143 ? -6.813 -12.116 16.065 1.00 89.38 143 GLY A CA 1
ATOM 1032 C C . GLY A 1 143 ? -5.353 -12.361 15.707 1.00 89.38 143 GLY A C 1
ATOM 1033 O O . GLY A 1 143 ? -4.466 -11.604 16.103 1.00 89.38 143 GLY A O 1
ATOM 1034 N N . GLU A 1 144 ? -5.094 -13.452 14.988 1.00 90.50 144 GLU A N 1
ATOM 1035 C CA . GLU A 1 144 ? -3.768 -13.708 14.424 1.00 90.50 144 GLU A CA 1
ATOM 1036 C C . GLU A 1 144 ? -3.598 -12.899 13.138 1.00 90.50 144 GLU A C 1
ATOM 1038 O O . GLU A 1 144 ? -4.425 -12.996 12.234 1.00 90.50 144 GLU A O 1
ATOM 1043 N N . SER A 1 145 ? -2.515 -12.126 13.047 1.00 94.00 145 SER A N 1
ATOM 1044 C CA . SER A 1 145 ? -2.124 -11.462 11.806 1.00 94.00 145 SER A CA 1
ATOM 1045 C C . SER A 1 145 ? -1.012 -12.213 11.089 1.00 94.00 145 SER A C 1
ATOM 1047 O O . SER A 1 145 ? -0.121 -12.813 11.701 1.00 94.00 145 SER A O 1
ATOM 1049 N N . VAL A 1 146 ? -1.019 -12.124 9.761 1.00 94.50 146 VAL A N 1
ATOM 1050 C CA . VAL A 1 146 ? 0.084 -12.582 8.915 1.00 94.50 146 VAL A CA 1
ATOM 1051 C C . VAL A 1 146 ? 0.841 -11.352 8.438 1.00 94.50 146 VAL A C 1
ATOM 1053 O O . VAL A 1 146 ? 0.384 -10.603 7.582 1.00 94.50 146 VAL A O 1
ATOM 1056 N N . TYR A 1 147 ? 2.009 -11.116 9.035 1.00 94.81 147 TYR A N 1
ATOM 1057 C CA . TYR A 1 147 ? 2.862 -9.957 8.742 1.00 94.81 147 TYR A CA 1
ATOM 1058 C C . TYR A 1 147 ? 2.200 -8.586 8.947 1.00 94.81 147 TYR A C 1
ATOM 1060 O O . TYR A 1 147 ? 2.653 -7.611 8.355 1.00 94.81 147 TYR A O 1
ATOM 1068 N N . GLY A 1 148 ? 1.217 -8.494 9.845 1.00 95.00 148 GLY A N 1
ATOM 1069 C CA . GLY A 1 148 ? 0.464 -7.267 10.126 1.00 95.00 148 GLY A CA 1
ATOM 1070 C C . GLY A 1 148 ? -0.869 -7.183 9.382 1.00 95.00 148 GLY A C 1
ATOM 1071 O O . GLY A 1 148 ? -1.672 -6.323 9.715 1.00 95.00 148 GLY A O 1
ATOM 1072 N N . LEU A 1 149 ? -1.137 -8.078 8.422 1.00 96.69 149 LEU A N 1
ATOM 1073 C CA . LEU A 1 149 ? -2.452 -8.198 7.789 1.00 96.69 149 LEU A CA 1
ATOM 1074 C C . LEU A 1 149 ? -3.397 -9.013 8.665 1.00 96.69 149 LEU A C 1
ATOM 1076 O O . LEU A 1 149 ? -3.037 -10.106 9.108 1.00 96.69 149 LEU A O 1
ATOM 1080 N N . TYR A 1 150 ? -4.595 -8.482 8.867 1.00 96.00 150 TYR A N 1
ATOM 1081 C CA . TYR A 1 150 ? -5.687 -9.119 9.593 1.00 96.00 150 TYR A CA 1
ATOM 1082 C C . TYR A 1 150 ? -6.818 -9.485 8.629 1.00 96.00 150 TYR A C 1
ATOM 1084 O O . TYR A 1 150 ? -6.998 -8.829 7.604 1.00 96.00 150 TYR A O 1
ATOM 1092 N N . GLU A 1 151 ? -7.582 -10.516 8.983 1.00 88.12 151 GLU A N 1
ATOM 1093 C CA . GLU A 1 151 ? -8.860 -10.830 8.334 1.00 88.12 151 GLU A CA 1
ATOM 1094 C C . GLU A 1 151 ? -9.886 -9.718 8.625 1.00 88.12 151 GLU A C 1
ATOM 1096 O O . GLU A 1 151 ? -9.834 -9.079 9.678 1.00 88.12 151 GLU A O 1
ATOM 1101 N N . AS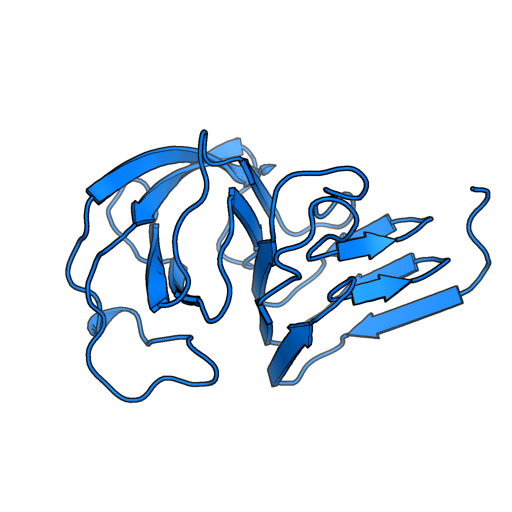P A 1 152 ? -10.825 -9.467 7.712 1.00 75.56 152 ASP A N 1
ATOM 1102 C CA . ASP A 1 152 ? -11.709 -8.293 7.805 1.00 75.56 152 ASP A CA 1
ATOM 1103 C C . ASP A 1 152 ? -12.643 -8.301 9.025 1.00 75.56 152 ASP A C 1
ATOM 1105 O O . ASP A 1 152 ? -12.953 -7.246 9.582 1.00 75.56 152 ASP A O 1
ATOM 1109 N N . ASP A 1 153 ? -13.071 -9.475 9.493 1.00 81.06 153 ASP A N 1
ATOM 1110 C CA . ASP A 1 153 ? -13.957 -9.607 10.655 1.00 81.06 153 ASP A CA 1
ATOM 1111 C C . ASP A 1 153 ? -13.268 -9.298 11.998 1.00 81.06 153 ASP A C 1
ATOM 1113 O O . ASP A 1 153 ? -13.936 -9.205 13.031 1.00 81.06 153 ASP A O 1
ATOM 1117 N N . ALA A 1 154 ? -11.952 -9.068 11.981 1.00 81.88 154 ALA A N 1
ATOM 1118 C CA . ALA A 1 154 ? -11.155 -8.655 13.131 1.00 81.88 154 ALA A CA 1
ATOM 1119 C C . ALA A 1 154 ? -11.269 -7.158 13.469 1.00 81.88 154 ALA A C 1
ATOM 1121 O O . ALA A 1 154 ? -10.847 -6.751 14.556 1.00 81.88 154 ALA A O 1
ATOM 1122 N N . TYR A 1 155 ? -11.757 -6.322 12.546 1.00 93.75 155 TYR A N 1
ATOM 1123 C CA . TYR A 1 155 ? -11.596 -4.871 12.633 1.00 93.75 155 TYR A CA 1
ATOM 1124 C C . TYR A 1 155 ? -12.695 -4.164 13.443 1.00 93.75 155 TYR A C 1
ATOM 1126 O O . TYR A 1 155 ? -13.893 -4.343 13.231 1.00 93.75 155 TYR A O 1
ATOM 1134 N N . THR A 1 156 ? -12.276 -3.279 14.348 1.00 94.56 156 THR A N 1
ATOM 1135 C CA . THR A 1 156 ? -13.126 -2.274 14.993 1.00 94.56 156 THR A CA 1
ATOM 1136 C C . THR A 1 156 ? -12.746 -0.881 14.478 1.00 94.56 156 THR A C 1
ATOM 1138 O O . THR A 1 156 ? -11.580 -0.489 14.621 1.00 94.56 156 THR A O 1
ATOM 1141 N N . PRO A 1 157 ? -13.712 -0.113 13.929 1.00 93.19 157 PRO A N 1
ATOM 1142 C CA . PRO A 1 157 ? -13.447 1.171 13.290 1.00 93.19 157 PRO A CA 1
ATOM 1143 C C . PRO A 1 157 ? -12.679 2.174 14.147 1.00 93.19 157 PRO A C 1
ATOM 1145 O O . PRO A 1 157 ? -13.033 2.449 15.295 1.00 93.19 157 PRO A O 1
ATOM 1148 N N . GLY A 1 158 ? -11.644 2.744 13.534 1.00 95.56 158 GLY A N 1
ATOM 1149 C CA . GLY A 1 158 ? -10.866 3.860 14.052 1.00 95.56 158 GLY A CA 1
ATOM 1150 C C . GLY A 1 158 ? -11.413 5.216 13.612 1.00 95.56 158 GLY A C 1
ATOM 1151 O O . GLY A 1 158 ? -12.612 5.411 13.404 1.00 95.56 158 GLY A O 1
ATOM 1152 N N . THR A 1 159 ? -10.510 6.178 13.446 1.00 97.38 159 THR A N 1
ATOM 1153 C CA . THR A 1 159 ? -10.843 7.520 12.961 1.00 97.38 159 THR A CA 1
ATOM 1154 C C . THR A 1 159 ? -10.778 7.563 11.440 1.00 97.38 159 THR A C 1
ATOM 1156 O O . THR A 1 159 ? -9.739 7.255 10.857 1.00 97.38 159 THR A O 1
ATOM 1159 N N . LEU A 1 160 ? -11.863 8.002 10.796 1.00 97.38 160 LEU A N 1
ATOM 1160 C CA . LEU A 1 160 ? -11.869 8.289 9.361 1.00 97.38 160 LEU A CA 1
ATOM 1161 C C . LEU A 1 160 ? -10.879 9.421 9.062 1.00 97.38 160 LEU A C 1
ATOM 1163 O O . LEU A 1 160 ? -11.074 10.556 9.503 1.00 97.38 160 LEU A O 1
ATOM 1167 N N . LEU A 1 161 ? -9.845 9.119 8.284 1.00 96.50 161 LEU A N 1
ATOM 1168 C CA . LEU A 1 161 ? -8.899 10.108 7.776 1.00 96.50 161 LEU A CA 1
ATOM 1169 C C . LEU A 1 161 ? -9.518 10.901 6.618 1.00 96.50 161 LEU A C 1
ATOM 1171 O O . LEU A 1 161 ? -9.358 12.118 6.532 1.00 96.50 161 LEU A O 1
ATOM 1175 N N . GLY A 1 162 ? -10.221 10.206 5.725 1.00 96.56 162 GLY A N 1
ATOM 1176 C CA . GLY A 1 162 ? -10.825 10.785 4.533 1.00 96.56 162 GLY A CA 1
ATOM 1177 C C . GLY A 1 162 ? -11.119 9.732 3.473 1.00 96.56 162 GLY A C 1
ATOM 1178 O O . GLY A 1 162 ? -11.098 8.534 3.751 1.00 96.56 162 GLY A O 1
ATOM 1179 N N . THR A 1 163 ? -11.384 10.198 2.254 1.00 97.50 163 THR A N 1
ATOM 1180 C CA . THR A 1 163 ? -11.581 9.335 1.085 1.00 97.50 163 THR A CA 1
ATOM 1181 C C . THR A 1 163 ? -10.491 9.573 0.050 1.00 97.50 163 THR A C 1
ATOM 1183 O O . THR A 1 163 ? -9.985 10.689 -0.084 1.00 97.50 163 THR A O 1
ATOM 1186 N N . VAL A 1 164 ? -10.136 8.524 -0.685 1.00 97.75 164 VAL A N 1
ATOM 1187 C CA . VAL A 1 164 ? -9.182 8.568 -1.795 1.00 97.75 164 VAL A CA 1
ATOM 1188 C C . VAL A 1 164 ? -9.769 7.847 -3.000 1.00 97.75 164 VAL A C 1
ATOM 1190 O O . VAL A 1 164 ? -10.461 6.844 -2.848 1.00 97.75 164 VAL A O 1
ATOM 1193 N N . THR A 1 165 ? -9.516 8.362 -4.198 1.00 98.06 165 THR A N 1
ATOM 1194 C CA . THR A 1 165 ? -9.926 7.706 -5.442 1.00 98.06 165 THR A CA 1
ATOM 1195 C C . THR A 1 165 ? -8.804 6.813 -5.946 1.00 98.06 165 THR A C 1
ATOM 1197 O O . THR A 1 165 ? -7.665 7.270 -6.041 1.00 98.06 165 THR A O 1
ATOM 1200 N N . ALA A 1 166 ? -9.124 5.562 -6.276 1.00 98.19 166 ALA A N 1
ATOM 1201 C CA . ALA A 1 166 ? -8.166 4.669 -6.914 1.00 98.19 166 ALA A CA 1
ATOM 1202 C C . ALA A 1 166 ? -7.902 5.121 -8.359 1.00 98.19 166 ALA A C 1
ATOM 1204 O O . ALA A 1 166 ? -8.837 5.474 -9.086 1.00 98.19 166 ALA A O 1
ATOM 1205 N N . ALA A 1 167 ? -6.633 5.129 -8.755 1.00 95.19 167 ALA A N 1
ATOM 1206 C CA . ALA A 1 167 ? -6.171 5.442 -10.104 1.00 95.19 167 ALA A CA 1
ATOM 1207 C C . ALA A 1 167 ? -6.046 4.178 -10.957 1.00 95.19 167 ALA A C 1
ATOM 1209 O O . ALA A 1 167 ? -5.662 3.125 -10.392 1.00 95.19 167 ALA A O 1
#

Radius of gyration: 14.76 Å; Cα contacts (8 Å, |Δi|>4): 516; chains: 1; bounding box: 39×31×36 Å

Foldseek 3Di:
DQADPDEDEAEEDEEEAEEQAEQAAHSHEYEYQEYEYEEQHHQDQDHEPDAYPYAHEYAAYKYKYFYAHHDRHDEHDHYDWWKDKDFAPDKDAQQKWKWKAAPVRHTDWTFGHHGIGGIIIITHNPADAFGKIWIFIRWFFDDDDDNRTGDPVRTDGHDTSDMTGID

Secondary structure (DSSP, 8-state):
-PPPS-EEEEEEEEEEEE-SS-SEEESSEEEEEEEEEEEE--SSTT--SEEESS-EEE-SSEEEEEE-SSTT-----EESS-EEEEEEEEEEPTTPEEEEEETTS-EEEEEE-SS-EEEEEEE-TTPPTT-EEEEEES-EE-S--BTTEE-GGGEE--EEEEEEE--

pLDDT: mean 95.48, std 5.47, range [58.31, 98.81]

Sequence (167 aa):
EIPGEYYLYINGGTISIDAYGDGIDSNGYVVMTGGTVTIDGSTSSRDGALDHNGTFEMIGGIIIGTHIDGMTSEGINAGSQASIFTTIGGRVAGGTVIHIETADGEGLVTYETRNDFSVIVFSSPDLVAGESYSIYLDGTAEGESVYGLYEDDAYTPGTLLGTVTAA

Nearest PDB structures (foldseek):
  2ptu-assembly4_D  TM=5.602E-01  e=1.465E-01  Mus musculus
  7c7u-assembly2_B  TM=6.550E-01  e=1.015E+00  Staphylococcus aureus
  4g5a-assembly1_B  TM=4.886E-01  e=1.187E+00  Bacteroides thetaiotaomicron VPI-5482
  7c7u-assembly1_A  TM=4.759E-01  e=1.318E+00  Staphylococcus aureus
  5azw-assembly1_B  TM=4.556E-01  e=1.187E+00  Homo sapiens

Mean predicted aligned error: 3.15 Å